Protein AF-A0ABF7QFN0-F1 (afdb_monomer_lite)

Structure (mmCIF, N/CA/C/O backbone):
data_AF-A0ABF7QFN0-F1
#
_entry.id   AF-A0ABF7QFN0-F1
#
loop_
_atom_site.group_PDB
_atom_site.id
_atom_site.type_symbol
_atom_site.label_atom_id
_atom_site.label_alt_id
_atom_site.label_comp_id
_atom_site.label_asym_id
_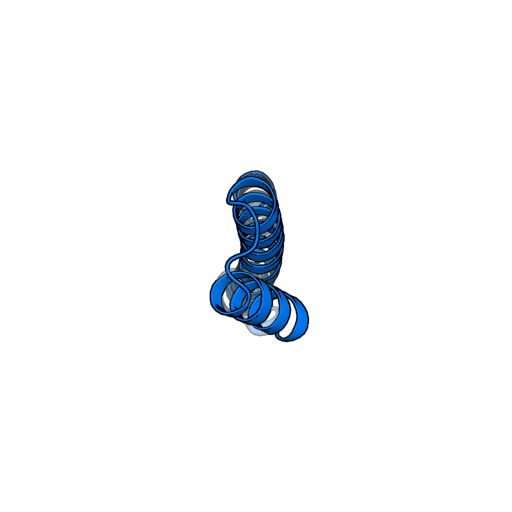atom_site.label_entity_id
_atom_site.label_seq_id
_atom_site.pdbx_PDB_ins_code
_atom_site.Cartn_x
_atom_site.Cartn_y
_atom_site.Cartn_z
_atom_site.occupancy
_atom_site.B_iso_or_equiv
_atom_site.auth_seq_id
_atom_site.auth_comp_id
_atom_site.auth_asym_id
_atom_site.auth_atom_id
_atom_site.pdbx_PDB_model_num
ATOM 1 N N . MET A 1 1 ? 1.942 -5.560 -8.636 1.00 85.00 1 MET A N 1
ATOM 2 C CA . MET A 1 1 ? 3.327 -5.746 -8.155 1.00 85.00 1 MET A CA 1
ATOM 3 C C . MET A 1 1 ? 4.251 -6.387 -9.154 1.00 85.00 1 MET A C 1
ATOM 5 O O . MET A 1 1 ? 5.182 -5.717 -9.564 1.00 85.00 1 MET A O 1
ATOM 9 N N . ARG A 1 2 ? 3.984 -7.629 -9.577 1.00 88.88 2 ARG A N 1
ATOM 10 C CA . ARG A 1 2 ? 4.838 -8.359 -10.525 1.00 88.88 2 ARG A CA 1
ATOM 11 C C . ARG A 1 2 ? 5.270 -7.512 -11.729 1.00 88.88 2 ARG A C 1
ATOM 13 O O . ARG A 1 2 ? 6.450 -7.298 -11.908 1.00 88.88 2 ARG A O 1
ATOM 20 N N . GLY A 1 3 ? 4.327 -6.865 -12.417 1.00 91.94 3 GLY A N 1
ATOM 21 C CA . GLY A 1 3 ? 4.662 -6.000 -13.557 1.00 91.94 3 GLY A CA 1
ATOM 22 C C . GLY A 1 3 ? 5.581 -4.802 -13.254 1.00 91.94 3 GLY A C 1
ATOM 23 O O . GLY A 1 3 ? 6.318 -4.396 -14.140 1.00 91.94 3 GLY A O 1
ATOM 24 N N . GLN A 1 4 ? 5.567 -4.249 -12.032 1.00 91.00 4 GLN A N 1
ATOM 25 C CA . GLN A 1 4 ? 6.486 -3.167 -11.635 1.00 91.00 4 GLN A CA 1
ATOM 26 C C . GLN A 1 4 ? 7.898 -3.712 -11.383 1.00 91.00 4 GLN A C 1
ATOM 28 O O . GLN A 1 4 ? 8.873 -3.121 -11.832 1.00 91.00 4 GLN A O 1
ATOM 33 N N . VAL A 1 5 ? 7.991 -4.877 -10.734 1.00 92.56 5 VAL A N 1
ATOM 34 C CA . VAL A 1 5 ? 9.259 -5.583 -10.503 1.00 92.56 5 VAL A CA 1
ATOM 35 C C . VAL A 1 5 ? 9.885 -6.007 -11.832 1.00 92.56 5 VAL A C 1
ATOM 37 O O . VAL A 1 5 ? 11.037 -5.678 -12.085 1.00 92.56 5 VAL A O 1
ATOM 40 N N . ASP A 1 6 ? 9.104 -6.623 -12.721 1.00 95.56 6 ASP A N 1
ATOM 41 C CA . ASP A 1 6 ? 9.577 -7.053 -14.039 1.00 95.56 6 ASP A CA 1
ATOM 42 C C . ASP A 1 6 ? 10.007 -5.855 -1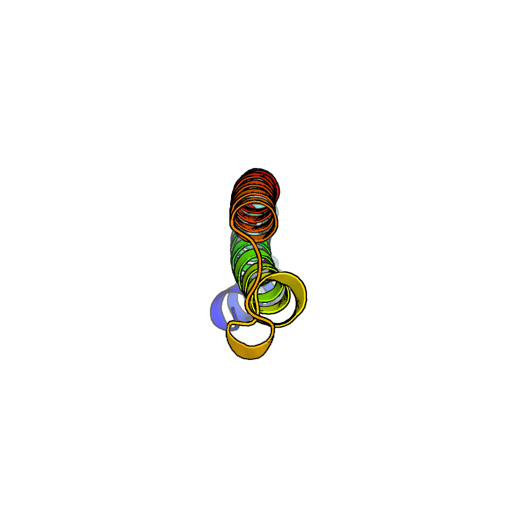4.910 1.00 95.56 6 ASP A C 1
ATOM 44 O O . ASP A 1 6 ? 10.904 -5.964 -15.743 1.00 95.56 6 ASP A O 1
ATOM 48 N N . ALA A 1 7 ? 9.342 -4.701 -14.773 1.00 94.12 7 ALA A N 1
ATOM 49 C CA . ALA A 1 7 ? 9.725 -3.479 -15.481 1.00 94.12 7 ALA A CA 1
ATOM 50 C C . ALA A 1 7 ? 11.056 -2.917 -14.965 1.00 94.12 7 ALA A C 1
ATOM 52 O O . ALA A 1 7 ? 11.907 -2.554 -15.772 1.00 94.12 7 ALA A O 1
ATOM 53 N N . LEU A 1 8 ? 11.250 -2.890 -13.643 1.00 94.00 8 LEU A N 1
ATOM 54 C CA . LEU A 1 8 ? 12.505 -2.459 -13.031 1.00 94.00 8 LEU A CA 1
ATOM 55 C C . LEU A 1 8 ? 13.667 -3.388 -13.409 1.00 94.00 8 LEU A C 1
ATOM 57 O O . LEU A 1 8 ? 14.736 -2.908 -13.771 1.00 94.00 8 LEU A O 1
ATOM 61 N N . GLU A 1 9 ? 13.449 -4.704 -13.372 1.00 94.56 9 GLU A N 1
ATOM 62 C CA . GLU A 1 9 ? 14.445 -5.698 -13.782 1.00 94.56 9 GLU A CA 1
ATOM 63 C C . GLU A 1 9 ? 14.857 -5.506 -15.247 1.00 94.56 9 GLU A C 1
ATOM 65 O O . GLU A 1 9 ? 16.047 -5.441 -15.551 1.00 94.56 9 GLU A O 1
ATOM 70 N N . ARG A 1 10 ? 13.886 -5.328 -16.154 1.00 95.81 10 ARG A N 1
ATOM 71 C CA . ARG A 1 10 ? 14.169 -5.057 -17.571 1.00 95.81 10 ARG A CA 1
ATOM 72 C C . ARG A 1 10 ? 14.975 -3.777 -17.780 1.00 95.81 10 ARG A C 1
ATOM 74 O O . ARG A 1 10 ? 15.931 -3.813 -18.546 1.00 95.81 10 ARG A O 1
ATOM 81 N N . ALA A 1 11 ? 14.622 -2.689 -17.098 1.00 94.88 11 ALA A N 1
ATOM 82 C CA . ALA A 1 11 ? 15.326 -1.412 -17.228 1.00 94.88 11 ALA A CA 1
ATOM 83 C C . ALA A 1 11 ? 16.782 -1.496 -16.738 1.00 94.88 11 ALA A C 1
ATOM 85 O O . ALA A 1 11 ? 17.675 -0.921 -17.354 1.00 94.88 11 ALA A O 1
ATOM 86 N N . LEU A 1 12 ? 17.035 -2.259 -15.667 1.00 93.62 12 LEU A N 1
ATOM 87 C CA . LEU A 1 12 ? 18.390 -2.517 -15.170 1.00 93.62 12 LEU A CA 1
ATOM 88 C C . LEU A 1 12 ? 19.214 -3.366 -16.148 1.00 93.62 12 LEU A C 1
ATOM 90 O O . LEU A 1 12 ? 20.386 -3.079 -16.366 1.00 93.62 12 LEU A O 1
ATOM 94 N N . ILE A 1 13 ? 18.614 -4.401 -16.745 1.00 96.25 13 ILE A N 1
ATOM 95 C CA . ILE A 1 13 ? 19.292 -5.267 -17.726 1.00 96.25 13 ILE A CA 1
ATOM 96 C C . ILE A 1 13 ? 19.601 -4.507 -19.021 1.00 96.25 13 ILE A C 1
ATOM 98 O O . ILE A 1 13 ? 20.643 -4.731 -19.631 1.00 96.25 13 ILE A O 1
ATOM 102 N N . ALA A 1 14 ? 18.696 -3.627 -19.446 1.00 95.88 14 ALA A N 1
ATOM 103 C CA . ALA A 1 14 ? 18.847 -2.828 -20.656 1.00 95.88 14 ALA A CA 1
ATOM 104 C C . ALA A 1 14 ? 19.784 -1.615 -20.487 1.00 95.88 14 ALA A C 1
ATOM 106 O O . ALA A 1 14 ? 19.950 -0.869 -21.450 1.00 95.88 14 ALA A O 1
ATOM 107 N N . ASP A 1 15 ? 20.382 -1.429 -19.300 1.00 92.62 15 ASP A N 1
ATOM 108 C CA . ASP A 1 15 ? 21.213 -0.270 -18.937 1.00 92.62 15 ASP A CA 1
ATOM 109 C C . ASP A 1 15 ? 20.522 1.061 -19.287 1.00 92.62 15 ASP A C 1
ATOM 111 O O . ASP A 1 15 ? 21.104 1.976 -19.875 1.00 92.62 15 ASP A O 1
ATOM 115 N N . GLU A 1 16 ? 19.219 1.144 -18.979 1.00 94.50 16 GLU A N 1
ATOM 116 C CA . GLU A 1 16 ? 18.444 2.360 -19.212 1.00 94.50 16 GLU A CA 1
ATOM 117 C C . GLU A 1 16 ? 18.992 3.528 -18.384 1.00 94.50 16 GLU A C 1
ATOM 119 O O . GLU A 1 16 ? 19.627 3.361 -17.339 1.00 94.50 16 GLU A O 1
ATOM 124 N N . ALA A 1 17 ? 18.701 4.750 -18.833 1.00 95.50 17 ALA A N 1
ATOM 125 C CA . ALA A 1 17 ? 19.151 5.950 -18.149 1.00 95.50 17 ALA A CA 1
ATOM 126 C C . ALA A 1 17 ? 18.738 5.938 -16.667 1.00 95.50 17 ALA A C 1
ATOM 128 O O . ALA A 1 17 ? 17.596 5.629 -16.318 1.00 95.50 17 ALA A O 1
ATOM 129 N N . TYR A 1 18 ? 19.642 6.374 -15.782 1.00 94.94 18 TYR A N 1
ATOM 130 C CA . TYR A 1 18 ? 19.393 6.396 -14.335 1.00 94.94 18 TYR A CA 1
ATOM 131 C C . TYR A 1 18 ? 18.087 7.105 -13.945 1.00 94.94 18 TYR A C 1
ATOM 133 O O . TYR A 1 18 ? 17.436 6.705 -12.982 1.00 94.94 18 TYR A O 1
ATOM 141 N N . ASN A 1 19 ? 17.669 8.125 -14.700 1.00 96.19 19 ASN A N 1
ATOM 142 C CA . ASN A 1 19 ? 16.401 8.823 -14.475 1.00 96.19 19 ASN A CA 1
ATOM 143 C C . ASN A 1 19 ? 15.180 7.906 -14.654 1.00 96.19 19 ASN A C 1
ATOM 145 O O . ASN A 1 19 ? 14.245 7.971 -13.851 1.00 96.19 19 ASN A O 1
ATOM 149 N N . ASP A 1 20 ? 15.193 7.034 -15.661 1.00 94.44 20 ASP A N 1
ATOM 150 C CA . ASP A 1 20 ? 14.103 6.095 -15.930 1.00 94.44 20 ASP A CA 1
ATOM 151 C C . ASP A 1 20 ? 14.049 4.996 -14.866 1.00 94.44 20 ASP A C 1
ATOM 153 O O . ASP A 1 20 ? 12.979 4.714 -14.314 1.00 94.44 20 ASP A O 1
ATOM 157 N N . VAL A 1 21 ? 15.214 4.477 -14.467 1.00 95.69 21 VAL A N 1
ATOM 158 C CA . VAL A 1 21 ? 15.339 3.529 -13.351 1.00 95.69 21 VAL A CA 1
ATOM 159 C C . VAL A 1 21 ? 14.829 4.150 -12.043 1.00 95.69 21 VAL A C 1
ATOM 161 O O . VAL A 1 21 ? 14.013 3.542 -11.350 1.00 95.69 21 VAL A O 1
ATOM 164 N N . MET A 1 22 ? 15.220 5.389 -11.714 1.00 96.56 22 MET A N 1
ATOM 165 C CA . MET A 1 22 ? 14.734 6.098 -10.518 1.00 96.56 22 MET A CA 1
ATOM 166 C C . MET A 1 22 ? 13.209 6.277 -10.522 1.00 96.56 22 MET A C 1
ATOM 168 O O . MET A 1 22 ? 12.560 6.148 -9.475 1.00 96.56 22 MET A O 1
ATOM 172 N N . ARG A 1 23 ? 12.611 6.534 -11.691 1.00 95.56 23 ARG A N 1
ATOM 173 C CA . ARG A 1 23 ? 11.154 6.641 -11.836 1.00 95.56 23 ARG A CA 1
ATOM 174 C C . ARG A 1 23 ? 10.463 5.306 -11.555 1.00 95.56 23 ARG A C 1
ATOM 176 O O . ARG A 1 23 ? 9.478 5.282 -10.815 1.00 95.56 23 ARG A O 1
ATOM 183 N N . LEU A 1 24 ? 10.993 4.201 -12.083 1.00 95.31 24 LEU A N 1
ATOM 184 C CA . LEU A 1 24 ? 10.467 2.851 -11.842 1.00 95.31 24 LEU A CA 1
ATOM 185 C C . LEU A 1 24 ? 10.610 2.423 -10.376 1.00 95.31 24 LEU A C 1
ATOM 187 O O . LEU A 1 24 ? 9.669 1.869 -9.802 1.00 95.31 24 LEU A O 1
ATOM 191 N N . VAL A 1 25 ? 11.738 2.737 -9.734 1.00 95.50 25 VAL A N 1
ATOM 192 C CA . VAL A 1 25 ? 11.938 2.512 -8.291 1.00 95.50 25 VAL A CA 1
ATOM 193 C C . VAL A 1 25 ? 10.898 3.278 -7.474 1.00 95.50 25 VAL A C 1
ATOM 195 O O . VAL A 1 25 ? 10.273 2.711 -6.578 1.00 95.50 25 VAL A O 1
ATOM 198 N N . THR A 1 26 ? 10.662 4.550 -7.804 1.00 94.81 26 THR A N 1
ATOM 199 C CA . THR A 1 26 ? 9.677 5.389 -7.105 1.00 94.81 26 THR A CA 1
ATOM 200 C C . THR A 1 26 ? 8.259 4.827 -7.246 1.00 94.81 26 THR A C 1
ATOM 202 O O . THR A 1 26 ? 7.544 4.707 -6.249 1.00 94.81 26 THR A O 1
ATOM 205 N N . ALA A 1 27 ? 7.865 4.407 -8.453 1.00 92.94 27 ALA A N 1
ATOM 206 C CA . ALA A 1 27 ? 6.566 3.776 -8.694 1.00 92.94 27 ALA A CA 1
ATOM 207 C C . ALA A 1 27 ? 6.417 2.445 -7.934 1.00 92.94 27 ALA A C 1
ATOM 209 O O . ALA A 1 27 ? 5.392 2.197 -7.293 1.00 92.94 27 ALA A O 1
ATOM 210 N N . THR A 1 28 ? 7.464 1.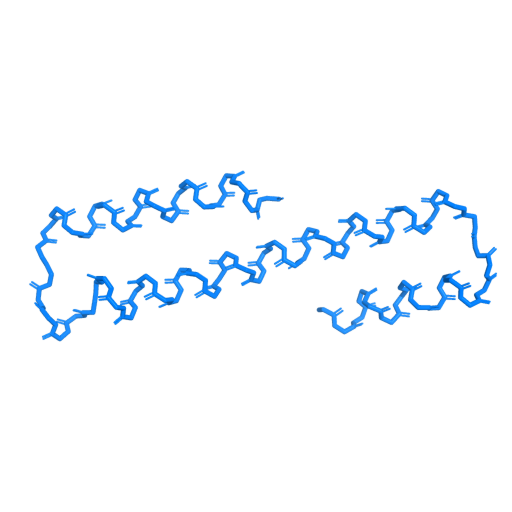615 -7.946 1.00 94.25 28 THR A N 1
ATOM 211 C CA . THR A 1 28 ? 7.497 0.334 -7.226 1.00 94.25 28 THR A CA 1
ATOM 212 C C . THR A 1 28 ? 7.357 0.548 -5.720 1.00 94.25 28 THR A C 1
ATOM 214 O O . THR A 1 28 ? 6.548 -0.123 -5.079 1.00 94.25 28 THR A O 1
ATOM 217 N N . ARG A 1 29 ? 8.068 1.531 -5.152 1.00 93.75 29 ARG A N 1
ATOM 218 C CA . ARG A 1 29 ? 7.951 1.906 -3.737 1.00 93.75 29 ARG A CA 1
ATOM 219 C C . ARG A 1 29 ? 6.525 2.323 -3.373 1.00 93.75 29 ARG A C 1
ATOM 221 O O . ARG A 1 29 ? 6.003 1.829 -2.379 1.00 93.75 29 ARG A O 1
ATOM 228 N N . GLY A 1 30 ? 5.883 3.175 -4.174 1.00 92.75 30 GLY A N 1
ATOM 229 C CA . GLY A 1 30 ? 4.498 3.598 -3.925 1.00 92.75 30 GLY A CA 1
ATOM 230 C C . GLY A 1 30 ? 3.522 2.419 -3.926 1.00 92.75 30 GLY A C 1
ATOM 231 O O . GLY A 1 30 ? 2.676 2.291 -3.043 1.00 92.75 30 GLY A O 1
ATOM 232 N N . ALA A 1 31 ? 3.700 1.479 -4.856 1.00 92.19 31 ALA A N 1
ATOM 233 C CA . ALA A 1 31 ? 2.911 0.257 -4.855 1.00 92.19 31 ALA A CA 1
ATOM 234 C C . ALA A 1 31 ? 3.154 -0.583 -3.579 1.00 92.19 31 ALA A C 1
ATOM 236 O O . ALA A 1 31 ? 2.216 -1.202 -3.072 1.00 92.19 31 ALA A O 1
ATOM 237 N N . ILE A 1 32 ? 4.395 -0.637 -3.061 1.00 93.75 32 ILE A N 1
ATOM 238 C CA . ILE A 1 32 ? 4.750 -1.448 -1.878 1.00 93.75 32 ILE A CA 1
ATOM 239 C C . ILE A 1 32 ? 4.083 -0.843 -0.653 1.00 93.75 32 ILE A C 1
ATOM 241 O O . ILE A 1 32 ? 3.471 -1.568 0.129 1.00 93.75 32 ILE A O 1
ATOM 245 N N . ASN A 1 33 ? 4.145 0.481 -0.536 1.00 93.75 33 ASN A N 1
ATOM 246 C CA . ASN A 1 33 ? 3.481 1.227 0.519 1.00 93.75 33 ASN A CA 1
ATOM 247 C C . ASN A 1 33 ? 1.963 0.964 0.527 1.00 93.75 33 ASN A C 1
ATOM 249 O O . ASN A 1 33 ? 1.401 0.679 1.585 1.00 93.75 33 ASN A O 1
ATOM 253 N N . GLY A 1 34 ? 1.316 0.946 -0.645 1.00 92.12 34 GLY A N 1
ATOM 254 C CA . GLY A 1 34 ? -0.108 0.616 -0.764 1.00 92.12 34 GLY A CA 1
ATOM 255 C C . GLY A 1 34 ? -0.456 -0.780 -0.232 1.00 92.12 34 GLY A C 1
ATOM 256 O O . GLY A 1 34 ? -1.361 -0.922 0.588 1.00 92.12 34 GLY A O 1
ATOM 257 N N . ILE A 1 35 ? 0.308 -1.805 -0.624 1.00 92.94 35 ILE A N 1
ATOM 258 C CA . ILE A 1 35 ? 0.106 -3.178 -0.123 1.00 92.94 35 ILE A CA 1
ATOM 259 C C . ILE A 1 35 ? 0.367 -3.260 1.380 1.00 92.94 35 ILE A C 1
ATOM 261 O O . ILE A 1 35 ? -0.388 -3.900 2.110 1.00 92.94 35 ILE A O 1
ATOM 265 N N . MET A 1 36 ? 1.422 -2.605 1.863 1.00 93.62 36 MET A N 1
ATOM 266 C CA . MET A 1 36 ? 1.745 -2.577 3.285 1.00 93.62 36 MET A CA 1
ATOM 267 C C . MET A 1 36 ? 0.597 -1.966 4.101 1.00 93.62 36 MET A C 1
ATOM 269 O O . MET A 1 36 ? 0.226 -2.517 5.137 1.00 93.62 36 MET A O 1
ATOM 273 N N . ALA A 1 37 ? -0.021 -0.888 3.608 1.00 93.25 37 ALA A N 1
ATOM 274 C CA . ALA A 1 37 ? -1.183 -0.277 4.247 1.00 93.25 37 ALA A CA 1
ATOM 275 C C . ALA A 1 37 ? -2.381 -1.240 4.320 1.00 93.25 37 ALA A C 1
ATOM 277 O O . ALA A 1 37 ? -3.053 -1.307 5.351 1.00 93.25 37 ALA A O 1
ATOM 278 N N . GLU A 1 38 ? -2.636 -2.016 3.264 1.00 92.94 38 GLU A N 1
ATOM 279 C CA . GLU A 1 38 ? -3.702 -3.025 3.250 1.00 92.94 38 GLU A CA 1
ATOM 280 C C . GLU A 1 38 ? -3.444 -4.160 4.245 1.00 92.94 38 GLU A C 1
ATOM 282 O O . GLU A 1 38 ? -4.338 -4.507 5.021 1.00 92.94 38 GLU A O 1
ATOM 287 N N . VAL A 1 39 ? -2.222 -4.702 4.268 1.00 94.81 39 VAL A N 1
ATOM 288 C CA . VAL A 1 39 ? -1.825 -5.785 5.183 1.00 94.81 39 VAL A CA 1
ATOM 289 C C . VAL A 1 39 ? -1.962 -5.345 6.638 1.00 94.81 39 VAL A C 1
ATOM 291 O O . VAL A 1 39 ? -2.570 -6.056 7.442 1.00 94.81 39 VAL A O 1
ATOM 294 N N . ILE A 1 40 ? -1.455 -4.158 6.982 1.00 94.44 40 ILE A N 1
ATOM 295 C CA . ILE A 1 40 ? -1.540 -3.643 8.353 1.00 94.44 40 ILE A CA 1
ATOM 296 C C . ILE A 1 40 ? -2.999 -3.365 8.734 1.00 94.44 40 ILE A C 1
ATOM 298 O O . ILE A 1 40 ? -3.426 -3.748 9.821 1.00 94.44 40 ILE A O 1
ATOM 302 N N . ASN A 1 41 ? -3.801 -2.772 7.845 1.00 92.75 41 ASN A N 1
ATOM 303 C CA . ASN A 1 41 ? -5.230 -2.575 8.097 1.00 92.75 41 ASN A CA 1
ATOM 304 C C . ASN A 1 41 ? -5.967 -3.911 8.317 1.00 92.75 41 ASN A C 1
ATOM 306 O O . ASN A 1 41 ? -6.819 -4.007 9.200 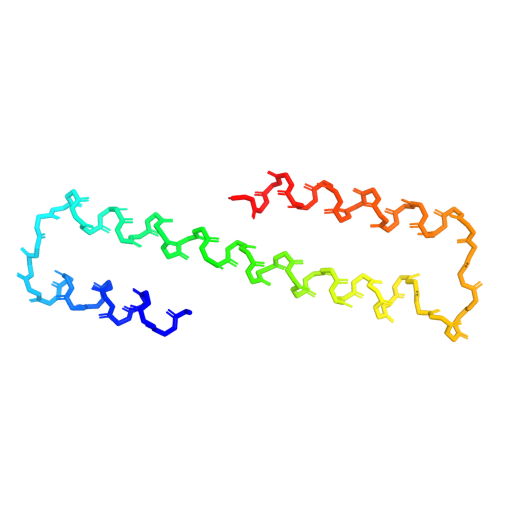1.00 92.75 41 ASN A O 1
ATOM 310 N N . GLY A 1 42 ? -5.621 -4.958 7.564 1.00 93.44 42 GLY A N 1
ATOM 311 C CA . GLY A 1 42 ? -6.132 -6.311 7.793 1.00 93.44 42 GLY A CA 1
ATOM 312 C C . GLY A 1 42 ? -5.763 -6.850 9.179 1.00 93.44 42 GLY A C 1
ATOM 313 O O . GLY A 1 42 ? -6.623 -7.382 9.884 1.00 93.44 42 GLY A O 1
ATOM 314 N N . HIS A 1 43 ? -4.515 -6.649 9.607 1.00 93.50 43 HIS A N 1
ATOM 315 C CA . HIS A 1 43 ? -4.044 -7.042 10.935 1.00 93.50 43 HIS A CA 1
ATOM 316 C C . HIS A 1 43 ? -4.793 -6.302 12.058 1.00 93.50 43 HIS A C 1
ATOM 318 O O . HIS A 1 43 ? -5.290 -6.939 12.986 1.00 93.50 43 HIS A O 1
ATOM 324 N N . ILE A 1 44 ? -4.964 -4.980 11.938 1.00 92.75 44 ILE A N 1
ATOM 325 C CA . ILE A 1 44 ? -5.741 -4.161 12.886 1.00 92.75 44 ILE A CA 1
ATOM 326 C C . ILE A 1 44 ? -7.173 -4.697 13.002 1.00 92.75 44 ILE A C 1
ATOM 328 O O . ILE A 1 44 ? -7.657 -4.953 14.105 1.00 92.75 44 ILE A O 1
ATOM 332 N N . ARG A 1 45 ? -7.843 -4.933 11.868 1.00 91.19 45 ARG A N 1
ATOM 333 C CA . ARG A 1 45 ? -9.223 -5.443 11.855 1.00 91.19 45 ARG A CA 1
ATOM 334 C C . ARG A 1 45 ? -9.359 -6.822 12.491 1.00 91.19 45 ARG A C 1
ATOM 336 O O . ARG A 1 45 ? -10.348 -7.074 13.168 1.00 91.19 45 ARG A O 1
ATOM 343 N N . THR A 1 46 ? -8.368 -7.683 12.289 1.00 93.25 46 THR A N 1
ATOM 344 C CA . THR A 1 46 ? -8.388 -9.069 12.774 1.00 93.25 46 THR A CA 1
ATOM 345 C C . THR A 1 46 ? -8.040 -9.178 14.256 1.00 93.25 46 THR A C 1
ATOM 347 O O . THR A 1 46 ? -8.564 -10.050 14.933 1.00 93.25 46 THR A O 1
ATOM 350 N N . HIS A 1 47 ? -7.166 -8.318 14.785 1.00 89.69 47 HIS A N 1
ATOM 351 C CA . HIS A 1 47 ? -6.647 -8.488 16.149 1.00 89.69 47 HIS A CA 1
ATOM 352 C C . HIS A 1 47 ? -7.095 -7.410 17.136 1.00 89.69 47 HIS A C 1
ATOM 354 O O . HIS A 1 47 ? -7.234 -7.697 18.328 1.00 89.69 47 HIS A O 1
ATOM 360 N N . MET A 1 48 ? -7.339 -6.185 16.668 1.00 88.44 48 MET A N 1
ATOM 361 C CA . MET A 1 48 ? -7.725 -5.065 17.532 1.00 88.44 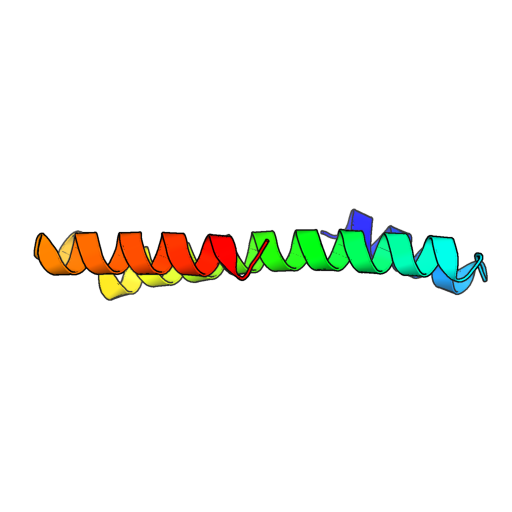48 MET A CA 1
ATOM 362 C C . MET A 1 48 ? -9.237 -4.868 17.582 1.00 88.44 48 MET A C 1
ATOM 364 O O . MET A 1 48 ? -9.771 -4.571 18.644 1.00 88.44 48 MET A O 1
ATOM 368 N N . VAL A 1 49 ? -9.932 -5.056 16.457 1.00 94.25 49 VAL A N 1
ATOM 369 C CA . VAL A 1 49 ? -11.383 -4.817 16.357 1.00 94.25 49 VAL A CA 1
ATOM 370 C C . VAL A 1 49 ? -12.151 -6.019 15.803 1.00 94.25 49 VAL A C 1
ATOM 372 O O . VAL A 1 49 ? -13.160 -5.851 15.116 1.00 94.25 49 VAL A O 1
ATOM 375 N N . ASP A 1 50 ? -11.694 -7.229 16.141 1.00 92.50 50 ASP A N 1
ATOM 376 C CA . ASP A 1 50 ? -12.388 -8.480 15.810 1.00 92.50 50 ASP A CA 1
ATOM 377 C C . ASP A 1 50 ? -13.841 -8.428 16.321 1.00 92.50 50 ASP A C 1
ATOM 379 O O . ASP A 1 50 ? -14.050 -8.302 17.533 1.00 92.50 50 ASP A O 1
ATOM 383 N N . PRO A 1 51 ? -14.858 -8.554 15.448 1.00 84.75 51 PRO A N 1
ATOM 384 C CA . PRO A 1 51 ? -16.260 -8.570 15.855 1.00 84.75 51 PRO A CA 1
ATOM 385 C C . PRO A 1 51 ? -16.583 -9.599 16.947 1.00 84.75 51 PRO A C 1
ATOM 387 O O . PRO A 1 51 ? -17.446 -9.334 17.784 1.00 84.75 51 PRO A O 1
ATOM 390 N N . ASN A 1 52 ? -15.870 -10.729 16.991 1.00 91.12 52 ASN A N 1
ATOM 391 C CA . ASN A 1 52 ? -16.082 -11.791 17.978 1.00 91.12 52 ASN A CA 1
ATOM 392 C C . ASN A 1 52 ? -15.616 -11.411 19.392 1.00 91.12 52 ASN A C 1
ATOM 394 O O . ASN A 1 52 ? -16.042 -12.033 20.362 1.00 91.12 52 ASN A O 1
ATOM 398 N N . ARG A 1 53 ? -14.766 -10.384 19.531 1.00 91.81 53 ARG A N 1
ATOM 399 C CA . ARG A 1 53 ? -14.343 -9.839 20.834 1.00 91.81 53 ARG A CA 1
ATOM 400 C C . ARG A 1 53 ? -15.267 -8.740 21.361 1.00 91.81 53 ARG A C 1
ATOM 402 O O . ARG A 1 53 ? -15.020 -8.247 22.455 1.00 91.81 53 ARG A O 1
ATOM 409 N N . ALA A 1 54 ? -16.301 -8.358 20.604 1.00 90.56 54 ALA A N 1
ATOM 410 C CA . ALA A 1 54 ? -17.203 -7.250 20.926 1.00 90.56 54 ALA A CA 1
ATOM 411 C C . ALA A 1 54 ? -16.455 -5.959 21.346 1.00 90.56 54 ALA A C 1
ATOM 413 O O . ALA A 1 54 ? -16.668 -5.453 22.448 1.00 90.56 54 ALA A O 1
ATOM 414 N N . PRO A 1 55 ? -15.575 -5.411 20.482 1.00 93.62 55 PRO A N 1
ATOM 415 C CA . PRO A 1 55 ? -14.736 -4.271 20.828 1.00 93.62 55 PRO A CA 1
ATOM 416 C C . PRO A 1 55 ? -15.586 -3.034 21.115 1.00 93.62 55 PRO A C 1
ATOM 418 O O . PRO A 1 55 ? -16.566 -2.743 20.409 1.00 93.62 55 PRO A O 1
ATOM 421 N N . SER A 1 56 ? -15.164 -2.300 22.140 1.00 95.81 56 SER A N 1
ATOM 422 C CA . SER A 1 56 ? -15.746 -1.036 22.572 1.00 95.81 56 SER A CA 1
ATOM 423 C C . SER A 1 56 ? -15.678 0.028 21.475 1.00 95.81 56 SER A C 1
ATOM 425 O O . SER A 1 56 ? -14.875 -0.040 20.540 1.00 95.81 56 SER A O 1
ATOM 427 N N . GLN A 1 57 ? -16.506 1.068 21.599 1.00 94.75 57 GLN A N 1
ATOM 428 C CA . GLN A 1 57 ? -16.470 2.188 20.659 1.00 94.75 57 GLN A CA 1
ATOM 429 C C . GLN A 1 57 ? -15.108 2.903 20.668 1.00 94.75 57 GLN A C 1
ATOM 431 O O . GLN A 1 57 ? -14.642 3.335 19.618 1.00 94.75 57 GLN A O 1
ATOM 436 N N . SER A 1 58 ? -14.441 2.992 21.824 1.00 95.81 58 SER A N 1
ATOM 437 C CA . SER A 1 58 ? -13.106 3.592 21.924 1.00 95.81 58 SER A CA 1
ATOM 438 C C . SER A 1 58 ? -12.039 2.776 21.193 1.00 95.81 58 SER A C 1
ATOM 440 O O . SER A 1 58 ? -11.210 3.364 20.507 1.00 95.81 58 SER A O 1
ATOM 442 N N . GLU A 1 59 ? -12.077 1.441 21.275 1.00 94.62 59 GLU A N 1
ATOM 443 C CA . GLU A 1 59 ? -11.159 0.568 20.521 1.00 94.62 59 GLU A CA 1
ATOM 444 C C . GLU A 1 59 ? -11.359 0.708 19.008 1.00 94.62 59 GLU A C 1
ATOM 446 O O . GLU A 1 59 ? -10.384 0.776 18.260 1.00 94.62 59 GLU A O 1
ATOM 451 N N . ARG A 1 60 ? -12.616 0.817 18.555 1.00 94.75 60 ARG A N 1
ATOM 452 C CA . ARG A 1 60 ? -12.943 1.062 17.141 1.00 94.75 60 ARG A CA 1
ATOM 453 C C . ARG A 1 60 ? -12.399 2.403 16.657 1.00 94.75 60 ARG A C 1
ATOM 455 O O . ARG A 1 60 ? -11.717 2.444 15.639 1.00 94.75 60 ARG A O 1
ATOM 462 N N . ASN A 1 61 ? -12.628 3.468 17.422 1.00 95.56 61 ASN A N 1
ATOM 463 C CA . ASN A 1 61 ? -12.135 4.801 17.078 1.00 95.56 61 ASN A CA 1
ATOM 464 C C . ASN A 1 61 ? -10.598 4.845 17.025 1.00 95.56 61 ASN A C 1
ATOM 466 O O . ASN A 1 61 ? -10.038 5.407 16.088 1.00 95.56 61 ASN A O 1
ATOM 470 N N . ALA A 1 62 ? -9.916 4.216 17.988 1.00 94.94 62 ALA A N 1
ATOM 471 C CA . ALA A 1 62 ? -8.454 4.152 18.013 1.00 94.94 62 ALA A CA 1
ATOM 472 C C . ALA A 1 62 ? -7.884 3.365 16.818 1.00 94.94 62 ALA A C 1
ATOM 474 O O . ALA A 1 62 ? -6.865 3.751 16.244 1.00 94.94 62 ALA A O 1
ATOM 475 N N . ALA A 1 63 ? -8.546 2.277 16.411 1.00 95.31 63 ALA A N 1
ATOM 476 C CA . ALA A 1 63 ? -8.170 1.523 15.219 1.00 95.31 63 ALA A CA 1
ATOM 477 C C . ALA A 1 63 ? -8.324 2.358 13.936 1.00 95.31 63 ALA A C 1
ATOM 479 O O . ALA A 1 63 ? -7.423 2.355 13.096 1.00 95.31 63 ALA A O 1
ATOM 480 N N . ASP A 1 64 ? -9.423 3.101 13.798 1.00 94.00 64 ASP A N 1
ATOM 481 C CA . ASP A 1 64 ? -9.656 3.975 12.644 1.00 94.00 64 ASP A CA 1
ATOM 482 C C . ASP A 1 64 ? -8.649 5.137 12.585 1.00 94.00 64 ASP A C 1
ATOM 484 O O . ASP A 1 64 ? -8.134 5.462 11.510 1.00 94.00 64 ASP A O 1
ATOM 488 N N . GLU A 1 65 ? -8.307 5.725 13.735 1.00 95.06 65 GLU A N 1
ATOM 489 C CA . GLU A 1 65 ? -7.261 6.746 13.842 1.00 95.06 65 GLU A CA 1
ATOM 490 C C . GLU A 1 65 ? -5.901 6.190 13.400 1.00 95.06 65 GLU A C 1
ATOM 492 O O . GLU A 1 65 ? -5.231 6.787 12.553 1.00 95.06 65 GLU A O 1
ATOM 497 N N . LEU A 1 66 ? -5.529 5.000 13.881 1.00 93.75 66 LEU A N 1
ATOM 498 C CA . LEU A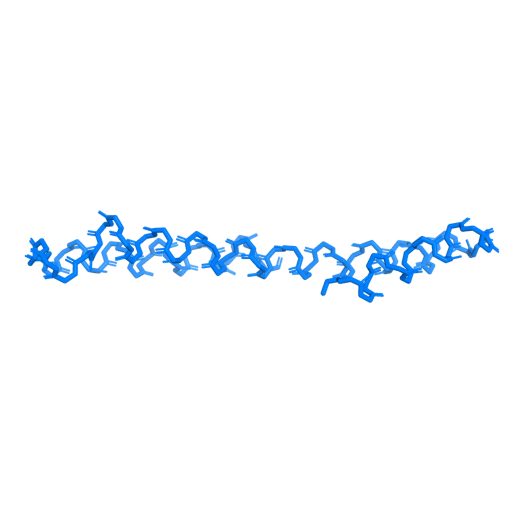 1 66 ? -4.288 4.337 13.485 1.00 93.75 66 LEU A CA 1
ATOM 499 C C . LEU A 1 66 ? -4.249 4.049 11.976 1.00 93.75 66 LEU A C 1
ATOM 501 O O . LEU A 1 66 ? -3.229 4.291 11.329 1.00 93.75 66 LEU A O 1
ATOM 505 N N . VAL A 1 67 ? -5.357 3.591 11.384 1.00 92.81 67 VAL A N 1
ATOM 506 C CA . VAL A 1 67 ? -5.467 3.383 9.927 1.00 92.81 67 VAL A CA 1
ATOM 507 C C . VAL A 1 67 ? -5.289 4.698 9.162 1.00 92.81 67 VAL A C 1
ATOM 509 O O . VAL A 1 67 ? -4.622 4.722 8.124 1.00 92.81 67 VAL A O 1
ATOM 512 N N . SER A 1 68 ? -5.855 5.799 9.660 1.00 92.75 68 SER A N 1
ATOM 513 C CA . SER A 1 68 ? -5.700 7.130 9.061 1.00 92.75 68 SER A CA 1
ATOM 514 C C . SER A 1 68 ? -4.241 7.603 9.081 1.00 92.75 68 SER A C 1
ATOM 516 O O . SER A 1 68 ? -3.698 8.030 8.055 1.00 92.75 68 SER A O 1
ATOM 518 N N . VAL A 1 69 ? -3.572 7.445 10.226 1.00 93.38 69 VAL A N 1
ATOM 519 C CA . VAL A 1 69 ? -2.147 7.759 10.388 1.00 93.38 69 VAL A CA 1
ATOM 520 C C . VAL A 1 69 ? -1.306 6.924 9.421 1.00 93.38 69 VAL A C 1
ATOM 522 O O . VAL A 1 69 ? -0.530 7.477 8.643 1.00 93.38 69 VAL A O 1
ATOM 525 N N . LEU A 1 70 ? -1.513 5.606 9.380 1.00 91.69 70 LEU A N 1
ATOM 526 C CA . LEU A 1 70 ? -0.783 4.702 8.485 1.00 91.69 70 LEU A CA 1
ATOM 527 C C . LEU A 1 70 ? -0.918 5.091 7.011 1.00 91.69 70 LEU A C 1
ATOM 529 O O . LEU A 1 70 ? 0.079 5.101 6.296 1.00 91.69 70 LEU A O 1
ATOM 533 N N . ARG A 1 71 ? -2.117 5.471 6.554 1.00 87.62 71 ARG A N 1
ATOM 534 C CA . ARG A 1 71 ? -2.334 5.946 5.175 1.00 87.62 71 ARG A CA 1
ATOM 535 C C . ARG A 1 71 ? -1.582 7.232 4.851 1.00 87.62 71 ARG A C 1
ATOM 537 O O . ARG A 1 71 ? -1.285 7.477 3.688 1.00 87.62 71 ARG A O 1
ATOM 544 N N . THR A 1 72 ? -1.297 8.055 5.853 1.00 90.44 72 THR A N 1
ATOM 545 C CA . THR A 1 72 ? -0.517 9.283 5.673 1.00 90.44 72 THR A CA 1
ATOM 546 C C . THR A 1 72 ? 0.972 8.969 5.518 1.00 90.44 72 THR A C 1
ATOM 548 O O . THR A 1 72 ? 1.638 9.584 4.690 1.00 90.44 72 THR A O 1
ATOM 551 N N . TYR A 1 73 ? 1.484 7.981 6.260 1.00 89.12 73 TYR A N 1
ATOM 552 C CA . TYR A 1 73 ? 2.894 7.573 6.212 1.00 89.12 73 TYR A CA 1
ATOM 553 C C . TYR A 1 73 ? 3.235 6.617 5.061 1.00 89.12 73 TYR A C 1
ATOM 555 O O . TYR A 1 73 ? 4.353 6.648 4.551 1.00 89.12 73 TYR A O 1
ATOM 563 N N . LEU A 1 74 ? 2.286 5.774 4.652 1.00 89.25 74 LEU A N 1
ATOM 564 C CA . LEU A 1 74 ? 2.430 4.778 3.585 1.00 89.25 74 LEU A CA 1
ATOM 565 C C . LEU A 1 74 ? 1.803 5.258 2.267 1.00 89.25 74 LEU A C 1
ATOM 567 O O . LEU A 1 74 ? 1.256 4.462 1.505 1.00 89.25 74 LEU A O 1
ATOM 571 N N . ARG A 1 75 ? 1.850 6.564 2.010 1.00 69.75 75 ARG A N 1
ATOM 572 C CA . ARG A 1 75 ? 1.559 7.117 0.684 1.00 69.75 75 ARG A CA 1
ATOM 573 C C . ARG A 1 75 ? 2.758 7.010 -0.253 1.00 69.75 75 ARG A C 1
ATOM 575 O O . ARG A 1 75 ? 3.903 6.847 0.232 1.00 69.75 75 ARG A O 1
#

Sequence (75 aa):
MRGQVDALERALIADEAYNDVMRLVTATRGAINGIMAEVINGHIRTHMVDPNRAPSQSERNAADELVSVLRTYLR

pLDDT: mean 92.91, std 3.6, range [69.75, 96.56]

Foldseek 3Di:
DVVLVVVLVVCVVVVHDPVVNVVSVVVVQLVVLVVVLVVVLVVLCVPQVPVVVVDDPVSVVVSVVVSVVSVVVSD

Radius of gyration: 17.91 Å; chains: 1; bounding box: 38×21×43 Å

Secondary structure (DSSP, 8-state):
-HHHHHHHHHHHHTT--HHHHHHHHHHHHHHHHHHHHHHHHHHHHHHTS-GGG---HHHHHHHHHHHHHHHHHT-